Protein AF-E4UB81-F1 (afdb_monomer)

Secondary structure (DSSP, 8-state):
-GGGT--SS-TTTT-PPPP------PPPPHHHHHHHHHHS-TT-HHHHHHHHHHHH---HHHHTT--GGGEETTEE--------------

Organism: Liberibacter solanacearum (strain CLso-ZC1) (NCBI:txid658172)

InterPro domains:
  IPR011010 DNA breaking-rejoining enzyme, catalytic core [SSF56349] (3-75)

Mean predicted aligned error: 12.9 Å

Sequence (90 aa):
MLERNIVKADSTVGVKSPKLKIKEFVTWMIENIEQYRRFHPIGTKARLAMEMMLFLGLRRSDVMRVGKQHIKDGFFRSKLKRKEHMLLYQ

Structure (mmCIF, N/CA/C/O backbone):
data_AF-E4UB81-F1
#
_entry.id   AF-E4UB81-F1
#
loop_
_atom_site.group_PDB
_atom_site.id
_atom_site.type_symbol
_atom_site.label_atom_id
_atom_site.label_alt_id
_atom_site.label_comp_id
_atom_site.label_asym_id
_atom_site.label_entity_id
_atom_site.label_seq_id
_atom_site.pdbx_PDB_ins_code
_atom_site.Cartn_x
_atom_site.Cartn_y
_atom_site.Cartn_z
_atom_site.occupancy
_atom_site.B_iso_or_equiv
_atom_site.auth_seq_id
_atom_site.auth_comp_id
_atom_site.auth_asym_id
_atom_site.auth_atom_id
_atom_site.pdbx_PDB_model_num
ATOM 1 N N . MET A 1 1 ? -1.875 2.515 -35.983 1.00 40.34 1 MET A N 1
ATOM 2 C CA . MET A 1 1 ? -1.110 3.346 -36.946 1.00 40.34 1 MET A CA 1
ATOM 3 C C . MET A 1 1 ? -1.246 2.829 -38.381 1.00 40.34 1 MET A C 1
ATOM 5 O O . MET A 1 1 ? -1.257 3.653 -39.281 1.00 40.34 1 MET A O 1
ATOM 9 N N . LEU A 1 2 ? -1.452 1.519 -38.587 1.00 44.47 2 LEU A N 1
ATOM 10 C CA . LEU A 1 2 ? -1.800 0.921 -39.889 1.00 44.47 2 LEU A CA 1
ATOM 11 C C . LEU A 1 2 ? -3.168 1.367 -40.442 1.00 44.47 2 LEU A C 1
ATOM 13 O O . LEU A 1 2 ? -3.297 1.579 -41.639 1.00 44.47 2 LEU A O 1
ATOM 17 N N . GLU A 1 3 ? -4.155 1.626 -39.580 1.00 52.38 3 GLU A N 1
ATOM 18 C CA . GLU A 1 3 ? -5.505 2.035 -40.019 1.00 52.38 3 GLU A CA 1
ATOM 19 C C . GLU A 1 3 ? -5.583 3.416 -40.686 1.00 52.38 3 GLU A C 1
ATOM 21 O O . GLU A 1 3 ? -6.575 3.738 -41.327 1.00 52.38 3 GLU A O 1
ATOM 26 N N . ARG A 1 4 ? -4.549 4.256 -40.553 1.00 53.31 4 ARG A N 1
ATOM 27 C CA . ARG A 1 4 ? -4.561 5.622 -41.107 1.00 53.31 4 ARG A CA 1
ATOM 28 C C . ARG A 1 4 ? -3.995 5.722 -42.525 1.00 53.31 4 ARG A C 1
ATOM 30 O O . ARG A 1 4 ? -3.892 6.828 -43.037 1.00 53.31 4 ARG A O 1
ATOM 37 N N . ASN A 1 5 ? -3.627 4.598 -43.151 1.00 55.75 5 ASN A N 1
ATOM 38 C CA . ASN A 1 5 ? -3.111 4.537 -44.527 1.00 55.75 5 ASN A CA 1
ATOM 39 C C . ASN A 1 5 ? -1.909 5.478 -44.787 1.00 55.75 5 ASN A C 1
ATOM 41 O O . ASN A 1 5 ? -1.711 5.988 -45.884 1.00 55.75 5 ASN A O 1
ATOM 45 N N . ILE A 1 6 ? -1.111 5.734 -43.743 1.00 63.72 6 ILE A N 1
ATOM 46 C CA . ILE A 1 6 ? 0.079 6.602 -43.796 1.00 63.72 6 ILE A CA 1
ATOM 47 C C . ILE A 1 6 ? 1.306 5.804 -44.282 1.00 63.72 6 ILE A C 1
ATOM 49 O O . ILE A 1 6 ? 2.276 6.384 -44.758 1.00 63.72 6 ILE A O 1
ATOM 53 N N . VAL A 1 7 ? 1.280 4.467 -44.183 1.00 60.28 7 VAL A N 1
ATOM 54 C CA . VAL A 1 7 ? 2.414 3.590 -44.515 1.00 60.28 7 VAL A CA 1
ATOM 55 C C . VAL A 1 7 ? 1.916 2.372 -45.299 1.00 60.28 7 VAL A C 1
ATOM 57 O O . VAL A 1 7 ? 0.970 1.713 -44.878 1.00 60.28 7 VAL A O 1
ATOM 60 N N . LYS A 1 8 ? 2.552 2.086 -46.445 1.00 63.19 8 LYS A N 1
ATOM 61 C CA . LYS A 1 8 ? 2.132 1.069 -47.433 1.00 63.19 8 LYS A CA 1
ATOM 62 C C . LYS A 1 8 ? 2.478 -0.379 -47.047 1.00 63.19 8 LYS A C 1
ATOM 64 O O . LYS A 1 8 ? 1.945 -1.306 -47.643 1.00 63.19 8 LYS A O 1
ATOM 69 N N . ALA A 1 9 ? 3.381 -0.571 -46.088 1.00 65.94 9 ALA A N 1
ATOM 70 C CA . ALA A 1 9 ? 3.801 -1.874 -45.586 1.00 65.94 9 ALA A CA 1
ATOM 71 C C . ALA A 1 9 ? 4.150 -1.769 -44.096 1.00 65.94 9 ALA A C 1
ATOM 73 O O . ALA A 1 9 ? 4.661 -0.744 -43.644 1.00 65.94 9 ALA A O 1
ATOM 74 N N . ASP A 1 10 ? 3.869 -2.824 -43.335 1.00 63.69 10 ASP A N 1
ATOM 75 C CA . ASP A 1 10 ? 4.248 -2.911 -41.929 1.00 63.69 10 ASP A CA 1
ATOM 76 C C . ASP A 1 10 ? 5.761 -3.162 -41.804 1.00 63.69 10 ASP A C 1
ATOM 78 O O . ASP A 1 10 ? 6.255 -4.256 -42.073 1.00 63.69 10 ASP A O 1
ATOM 82 N N . SER A 1 11 ? 6.507 -2.138 -41.385 1.00 65.50 11 SER A N 1
ATOM 83 C CA . SER A 1 11 ? 7.962 -2.213 -41.192 1.00 65.50 11 SER A CA 1
ATOM 84 C C . SER A 1 11 ? 8.394 -3.106 -40.018 1.00 65.50 11 SER A C 1
ATOM 86 O O . SER A 1 11 ? 9.591 -3.236 -39.770 1.00 65.50 11 SER A O 1
ATOM 88 N N . THR A 1 12 ? 7.458 -3.697 -39.267 1.00 65.25 12 THR A N 1
ATOM 89 C CA . THR A 1 12 ? 7.758 -4.597 -38.139 1.00 65.25 12 THR A CA 1
ATOM 90 C C . THR A 1 12 ? 7.769 -6.081 -38.519 1.00 65.25 12 THR A C 1
ATOM 92 O O . THR A 1 12 ? 8.134 -6.926 -37.694 1.00 65.25 12 THR A O 1
ATOM 95 N N . VAL A 1 13 ? 7.453 -6.414 -39.777 1.00 67.81 13 VAL A N 1
ATOM 96 C CA . VAL A 1 13 ? 7.546 -7.782 -40.306 1.00 67.81 13 VAL A CA 1
ATOM 97 C C . VAL A 1 13 ? 8.999 -8.267 -40.219 1.00 67.81 13 VAL A C 1
ATOM 99 O O . VAL A 1 13 ? 9.895 -7.726 -40.860 1.00 67.81 13 VAL A O 1
ATOM 102 N N . GLY A 1 14 ? 9.237 -9.294 -39.398 1.00 67.88 14 GLY A N 1
ATOM 103 C CA . GLY A 1 14 ? 10.563 -9.889 -39.176 1.00 67.88 14 GLY A CA 1
ATOM 104 C C . GLY A 1 14 ? 11.264 -9.461 -37.882 1.00 67.88 14 GLY A C 1
ATOM 105 O O . GLY A 1 14 ? 12.308 -10.025 -37.539 1.00 67.88 14 GLY A O 1
ATOM 106 N N . VAL A 1 15 ? 10.691 -8.530 -37.111 1.00 73.81 15 VAL A N 1
ATOM 107 C CA . VAL A 1 15 ? 11.229 -8.161 -35.795 1.00 73.81 15 VAL A CA 1
ATOM 108 C C . VAL A 1 15 ? 10.865 -9.238 -34.775 1.00 73.81 15 VAL A C 1
ATOM 110 O O . VAL A 1 15 ? 9.704 -9.435 -34.421 1.00 73.81 15 VAL A O 1
ATOM 113 N N . LYS A 1 16 ? 11.877 -9.949 -34.272 1.00 67.56 16 LYS A N 1
ATOM 114 C CA . LYS A 1 16 ? 11.698 -10.934 -33.199 1.00 67.56 16 LYS A CA 1
ATOM 115 C C . LYS A 1 16 ? 11.287 -10.216 -31.916 1.00 67.56 16 LYS A C 1
ATOM 117 O O . LYS A 1 16 ? 11.990 -9.313 -31.461 1.00 67.56 16 LYS A O 1
ATOM 122 N N . SER A 1 17 ? 10.179 -10.642 -31.313 1.00 68.69 17 SER A N 1
ATOM 123 C CA . SER A 1 17 ? 9.742 -10.108 -30.025 1.00 68.69 17 SER A CA 1
ATOM 124 C C . SER A 1 17 ? 10.843 -10.309 -28.975 1.00 68.69 17 SER A C 1
ATOM 126 O O . SER A 1 17 ? 11.429 -11.397 -28.904 1.00 68.69 17 SER A O 1
ATOM 128 N N . PRO A 1 18 ? 11.155 -9.288 -28.160 1.00 74.19 18 PRO A N 1
ATOM 129 C CA . PRO A 1 18 ? 12.168 -9.428 -27.128 1.00 74.19 18 PRO A CA 1
ATOM 130 C C . PRO A 1 18 ? 11.752 -10.535 -26.159 1.00 74.19 18 PRO A C 1
ATOM 132 O O . PRO A 1 18 ? 10.614 -10.570 -25.688 1.00 74.19 18 PRO A O 1
ATOM 135 N N . LYS A 1 19 ? 12.681 -11.450 -25.852 1.00 71.38 19 LYS A N 1
ATOM 136 C CA . LYS A 1 19 ? 12.445 -12.475 -24.832 1.00 71.38 19 LYS A CA 1
ATOM 137 C C . LYS A 1 19 ? 12.151 -11.774 -23.508 1.00 71.38 19 LYS A C 1
ATOM 139 O O . LYS A 1 19 ? 12.967 -10.987 -23.024 1.00 71.38 19 LYS A O 1
ATOM 144 N N . LEU A 1 20 ? 10.990 -12.068 -22.931 1.00 69.38 20 LEU A N 1
ATOM 145 C CA . LEU A 1 20 ? 10.618 -11.592 -21.606 1.00 69.38 20 LEU A CA 1
ATOM 146 C C . LEU A 1 20 ? 11.638 -12.138 -20.604 1.00 69.38 20 LEU A C 1
ATOM 148 O O . LEU A 1 20 ? 11.701 -13.339 -20.357 1.00 69.38 20 LEU A O 1
ATOM 152 N N . LYS A 1 21 ? 12.461 -11.253 -20.035 1.00 66.88 21 LYS A N 1
ATOM 153 C CA . LYS A 1 21 ? 13.265 -11.581 -18.857 1.00 66.88 21 LYS A CA 1
ATOM 154 C C . LYS A 1 21 ? 12.309 -11.666 -17.677 1.00 66.88 21 LYS A C 1
ATOM 156 O O . LYS A 1 21 ? 11.994 -10.654 -17.053 1.00 66.88 21 LYS A O 1
ATOM 161 N N . ILE A 1 22 ? 11.804 -12.863 -17.416 1.00 66.94 22 ILE A N 1
ATOM 162 C CA . ILE A 1 22 ? 11.001 -13.127 -16.229 1.00 66.94 22 ILE A CA 1
ATOM 163 C C . ILE A 1 22 ? 11.982 -13.109 -15.058 1.00 66.94 22 ILE A C 1
ATOM 165 O O . ILE A 1 22 ? 12.784 -14.022 -14.891 1.00 66.94 22 ILE A O 1
ATOM 169 N N . LYS A 1 23 ? 11.992 -12.012 -14.300 1.00 69.81 23 LYS A N 1
ATOM 170 C CA . LYS A 1 23 ? 12.679 -11.973 -13.012 1.00 69.81 23 LYS A CA 1
ATOM 171 C C . LYS A 1 23 ? 11.836 -12.797 -12.047 1.00 69.81 23 LYS A C 1
ATOM 173 O O . LYS A 1 23 ? 10.633 -12.565 -11.958 1.00 69.81 23 LYS A O 1
ATOM 178 N N . GLU A 1 24 ? 12.446 -13.750 -11.356 1.00 70.75 24 GLU A N 1
ATOM 179 C CA . GLU A 1 24 ? 11.763 -14.485 -10.295 1.00 70.75 24 GLU A CA 1
ATOM 180 C C . GLU A 1 24 ? 11.325 -13.484 -9.219 1.00 70.75 24 GLU A C 1
ATOM 182 O O . GLU A 1 24 ? 12.140 -12.773 -8.622 1.00 70.75 24 GLU A O 1
ATOM 187 N N . PHE A 1 25 ? 10.012 -13.354 -9.039 1.00 74.00 25 PHE A N 1
ATOM 188 C CA . PHE A 1 25 ? 9.433 -12.518 -7.999 1.00 74.00 25 PHE A CA 1
ATOM 189 C C . PHE A 1 25 ? 9.192 -13.398 -6.777 1.00 74.00 25 PHE A C 1
ATOM 191 O O . PHE A 1 25 ? 8.366 -14.305 -6.820 1.00 74.00 25 PHE A O 1
ATOM 198 N N . VAL A 1 26 ? 9.909 -13.126 -5.687 1.00 79.38 26 VAL A N 1
ATOM 199 C CA . VAL A 1 26 ? 9.717 -13.842 -4.422 1.00 79.38 26 VAL A CA 1
ATOM 200 C C . VAL A 1 26 ? 8.382 -13.426 -3.806 1.00 79.38 26 VAL A C 1
ATOM 202 O O . VAL A 1 26 ? 8.115 -12.237 -3.605 1.00 79.38 26 VAL A O 1
ATOM 205 N N . THR A 1 27 ? 7.541 -14.411 -3.503 1.00 84.31 27 THR A N 1
ATOM 206 C CA . THR A 1 27 ? 6.281 -14.212 -2.787 1.00 84.31 27 THR A CA 1
ATOM 207 C C . THR A 1 27 ? 6.542 -13.912 -1.317 1.00 84.31 27 THR A C 1
ATOM 209 O O . THR A 1 27 ? 7.448 -14.470 -0.700 1.00 84.31 27 THR A O 1
ATOM 212 N N . TRP A 1 28 ? 5.744 -13.020 -0.734 1.00 85.56 28 TRP A N 1
ATOM 213 C CA . TRP A 1 28 ? 5.874 -12.695 0.682 1.00 85.56 28 TRP A CA 1
ATOM 214 C C . TRP A 1 28 ? 5.291 -13.820 1.529 1.00 85.56 28 TRP A C 1
ATOM 216 O O . TRP A 1 28 ? 4.093 -14.086 1.463 1.00 85.56 28 TRP A O 1
ATOM 226 N N . MET A 1 29 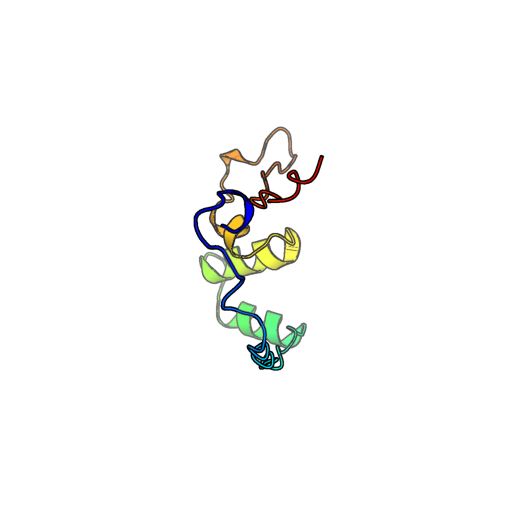? 6.149 -14.448 2.327 1.00 90.25 29 MET A N 1
ATOM 227 C CA . MET A 1 29 ? 5.741 -15.391 3.362 1.00 90.25 29 MET A CA 1
ATOM 228 C C . MET A 1 29 ? 5.353 -14.637 4.639 1.00 90.25 29 MET A C 1
ATOM 230 O O . MET A 1 29 ? 5.634 -13.441 4.787 1.00 90.25 29 MET A O 1
ATOM 234 N N . ILE A 1 30 ? 4.710 -15.335 5.571 1.00 90.19 30 ILE A N 1
ATOM 235 C CA . ILE A 1 30 ? 4.236 -14.748 6.831 1.00 90.19 30 ILE A CA 1
ATOM 236 C C . ILE A 1 30 ? 5.415 -14.209 7.654 1.00 90.19 30 ILE A C 1
ATOM 238 O O . ILE A 1 30 ? 5.317 -13.125 8.225 1.00 90.19 30 ILE A O 1
ATOM 242 N N . GLU A 1 31 ? 6.566 -14.878 7.622 1.00 92.62 31 GLU A N 1
ATOM 243 C CA . GLU A 1 31 ? 7.779 -14.460 8.329 1.00 92.62 31 GLU A CA 1
ATOM 244 C C . GLU A 1 31 ? 8.289 -13.107 7.819 1.00 92.62 31 GLU A C 1
ATOM 246 O O . GLU A 1 31 ? 8.671 -12.241 8.607 1.00 92.62 31 GLU A O 1
ATOM 251 N N . ASN A 1 32 ? 8.227 -12.875 6.503 1.00 90.62 32 ASN A N 1
ATOM 252 C CA . ASN A 1 32 ? 8.616 -11.596 5.901 1.00 90.62 32 ASN A CA 1
ATOM 253 C C . ASN A 1 32 ? 7.674 -10.474 6.352 1.00 90.62 32 ASN A C 1
ATOM 255 O O . ASN A 1 32 ? 8.105 -9.342 6.590 1.00 90.62 32 ASN A O 1
ATOM 259 N N . ILE A 1 33 ? 6.384 -10.794 6.499 1.00 90.31 33 ILE A N 1
ATOM 260 C CA . ILE A 1 33 ? 5.394 -9.854 7.019 1.00 90.31 33 ILE A CA 1
ATOM 261 C C . ILE A 1 33 ? 5.724 -9.505 8.465 1.00 90.31 33 ILE A C 1
ATOM 263 O O . ILE A 1 33 ? 5.771 -8.328 8.812 1.00 90.31 33 ILE A O 1
ATOM 267 N N . GLU A 1 34 ? 6.015 -10.490 9.307 1.00 92.75 34 GLU A N 1
ATOM 268 C CA . GLU A 1 34 ? 6.393 -10.244 10.696 1.00 92.75 34 GLU A CA 1
ATOM 269 C C . GLU A 1 34 ? 7.678 -9.428 10.834 1.00 92.75 34 GLU A C 1
ATOM 271 O O . GLU A 1 34 ? 7.718 -8.492 11.634 1.00 92.75 34 GLU A O 1
ATOM 276 N N . GLN A 1 35 ? 8.704 -9.717 10.033 1.00 93.81 35 GLN A N 1
ATOM 277 C CA . GLN A 1 35 ? 9.940 -8.931 10.010 1.00 93.81 35 GLN A CA 1
ATOM 278 C C . GLN A 1 35 ? 9.662 -7.467 9.653 1.00 93.81 35 GLN A C 1
ATOM 280 O O . GLN A 1 35 ? 10.109 -6.559 10.358 1.00 93.81 35 GLN A O 1
ATOM 285 N N . TYR A 1 36 ? 8.850 -7.225 8.621 1.00 92.56 36 TYR A N 1
ATOM 286 C CA . TYR A 1 36 ? 8.443 -5.873 8.240 1.00 92.56 36 TYR A CA 1
ATOM 287 C C . TYR A 1 36 ? 7.642 -5.183 9.349 1.00 92.56 36 TYR A C 1
ATOM 289 O O . TYR A 1 36 ? 7.855 -4.008 9.645 1.00 92.56 36 TYR A O 1
ATOM 297 N N . ARG A 1 37 ? 6.741 -5.920 10.006 1.00 93.75 37 ARG A N 1
ATOM 298 C CA . ARG A 1 37 ? 5.923 -5.438 11.124 1.00 93.75 37 ARG A CA 1
ATOM 299 C C . ARG A 1 37 ? 6.755 -5.078 12.360 1.00 93.75 37 ARG A C 1
ATOM 301 O O . ARG A 1 37 ? 6.372 -4.155 13.074 1.00 93.75 37 ARG A O 1
ATOM 308 N N . ARG A 1 38 ? 7.859 -5.786 12.615 1.00 93.44 38 ARG A N 1
ATOM 309 C CA . ARG A 1 38 ? 8.810 -5.477 13.698 1.00 93.44 38 ARG A CA 1
ATOM 310 C C . ARG A 1 38 ? 9.663 -4.256 13.366 1.00 93.44 38 ARG A C 1
ATOM 312 O O . ARG A 1 38 ? 9.883 -3.420 14.233 1.00 93.44 38 ARG A O 1
ATOM 319 N N . PHE A 1 39 ? 10.102 -4.135 12.115 1.00 94.62 39 PHE A N 1
ATOM 320 C CA . PHE A 1 39 ? 10.900 -2.996 11.662 1.00 94.62 39 PHE A CA 1
ATOM 321 C C . PHE A 1 39 ? 10.076 -1.698 11.568 1.00 94.62 39 PHE A C 1
ATOM 323 O O . PHE A 1 39 ? 10.571 -0.617 11.879 1.00 94.62 39 PHE A O 1
ATOM 330 N N . HIS A 1 40 ? 8.801 -1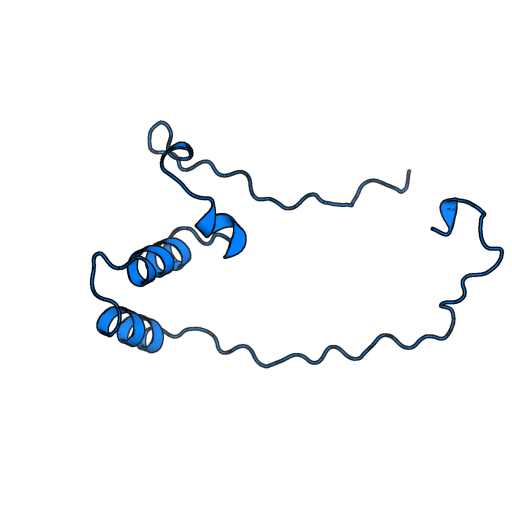.796 11.180 1.00 94.00 40 HIS A N 1
ATOM 331 C CA . HIS A 1 40 ? 7.882 -0.665 11.070 1.00 94.00 40 HIS A CA 1
ATOM 332 C C . H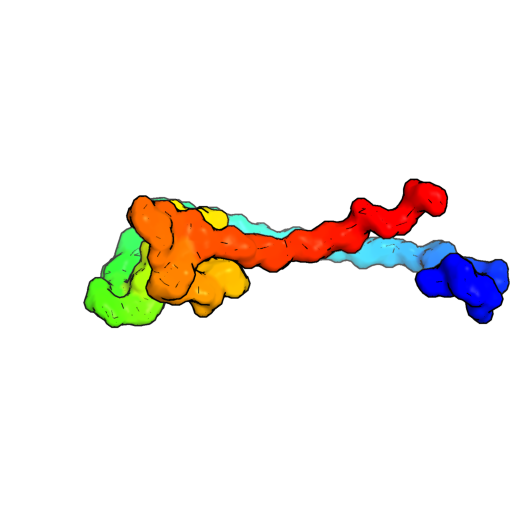IS A 1 40 ? 6.797 -0.702 12.160 1.00 94.00 40 HIS A C 1
ATOM 334 O O . HIS A 1 40 ? 5.770 -1.379 11.989 1.00 94.00 40 HIS A O 1
ATOM 340 N N . PRO A 1 41 ? 6.972 0.057 13.260 1.00 91.88 41 PRO A N 1
ATOM 341 C CA . PRO A 1 41 ? 5.985 0.113 14.329 1.00 91.88 41 PRO A CA 1
ATOM 342 C C . PRO A 1 41 ? 4.664 0.746 13.870 1.00 91.88 41 PRO A C 1
ATOM 344 O O . PRO A 1 41 ? 4.565 1.413 12.829 1.00 91.88 41 PRO A O 1
ATOM 347 N N . ILE A 1 42 ? 3.626 0.519 14.677 1.00 91.69 42 ILE A N 1
ATOM 348 C CA . ILE A 1 42 ? 2.289 1.090 14.489 1.00 91.69 42 ILE A CA 1
ATOM 349 C C . ILE A 1 42 ? 2.385 2.623 14.477 1.00 91.69 42 ILE A C 1
ATOM 351 O O . ILE A 1 42 ? 3.130 3.216 15.249 1.00 91.69 42 ILE A O 1
ATOM 355 N N . GLY A 1 43 ? 1.649 3.261 13.564 1.00 89.56 43 GLY A N 1
ATOM 356 C CA . GLY A 1 43 ? 1.688 4.712 13.343 1.00 89.56 43 GLY A CA 1
ATOM 357 C C . GLY A 1 43 ? 2.630 5.153 12.218 1.00 89.56 43 GLY A C 1
ATOM 358 O O . GLY A 1 43 ? 2.508 6.270 11.718 1.00 89.56 43 GLY A O 1
ATOM 359 N N . THR A 1 44 ? 3.519 4.278 11.736 1.00 93.12 44 THR A N 1
ATOM 360 C CA . THR A 1 44 ? 4.318 4.580 10.540 1.00 93.12 44 THR A CA 1
ATOM 361 C C . THR A 1 44 ? 3.481 4.466 9.263 1.00 93.12 44 THR A C 1
ATOM 363 O O . THR 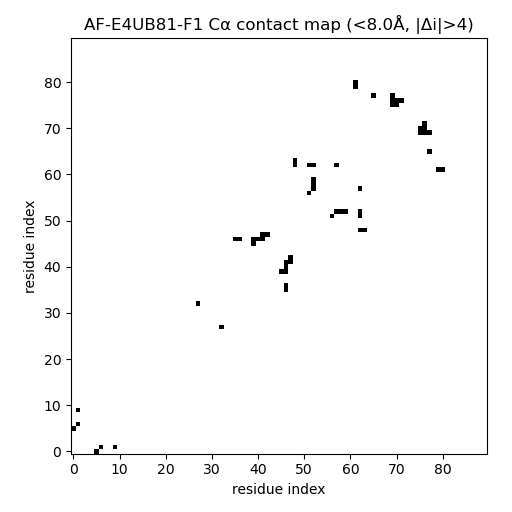A 1 44 ? 2.633 3.582 9.116 1.00 93.12 44 THR A O 1
ATOM 366 N N . LYS A 1 45 ? 3.762 5.335 8.280 1.00 89.44 45 LYS A N 1
ATOM 367 C CA . LYS A 1 45 ? 3.128 5.265 6.949 1.00 89.44 45 LYS A CA 1
ATOM 368 C C . LYS A 1 45 ? 3.400 3.925 6.258 1.00 89.44 45 LYS A C 1
ATOM 370 O O . LYS A 1 45 ? 2.523 3.400 5.584 1.00 89.44 45 LYS A O 1
ATOM 375 N N . ALA A 1 46 ? 4.598 3.378 6.459 1.00 90.38 46 ALA A N 1
ATOM 376 C CA . ALA A 1 46 ? 5.017 2.075 5.956 1.00 90.38 46 ALA A CA 1
ATOM 377 C C . ALA A 1 46 ? 4.122 0.947 6.492 1.00 90.38 46 ALA A C 1
ATOM 379 O O . ALA A 1 46 ? 3.570 0.171 5.711 1.00 90.38 46 ALA A O 1
ATOM 380 N N . ARG A 1 47 ? 3.888 0.918 7.813 1.00 91.75 47 ARG A N 1
ATOM 381 C CA . ARG A 1 47 ? 3.001 -0.069 8.433 1.00 91.75 47 ARG A CA 1
ATOM 382 C C . ARG A 1 47 ? 1.570 0.050 7.919 1.00 91.75 47 ARG A C 1
ATOM 384 O O . ARG A 1 47 ? 0.986 -0.955 7.532 1.00 91.75 47 ARG A O 1
ATOM 391 N N . LEU A 1 48 ? 1.035 1.268 7.850 1.00 90.12 48 LEU A N 1
ATOM 392 C CA . LEU A 1 48 ? -0.308 1.506 7.319 1.00 90.12 48 LEU A CA 1
ATOM 393 C C . LEU A 1 48 ? -0.438 1.024 5.867 1.00 90.12 48 LEU A C 1
ATOM 395 O O . LEU A 1 48 ? -1.384 0.312 5.540 1.00 90.12 48 LEU A O 1
ATOM 399 N N . ALA A 1 49 ? 0.520 1.374 5.006 1.00 88.88 49 ALA A N 1
ATOM 400 C CA . ALA A 1 49 ? 0.505 0.979 3.602 1.00 88.88 49 ALA A CA 1
ATOM 401 C C . ALA A 1 49 ? 0.540 -0.545 3.433 1.00 88.88 49 ALA A C 1
ATOM 403 O O . ALA A 1 49 ? -0.178 -1.077 2.587 1.00 88.88 49 ALA A O 1
ATOM 404 N N . MET A 1 50 ? 1.334 -1.245 4.249 1.00 90.12 50 MET A N 1
ATOM 405 C CA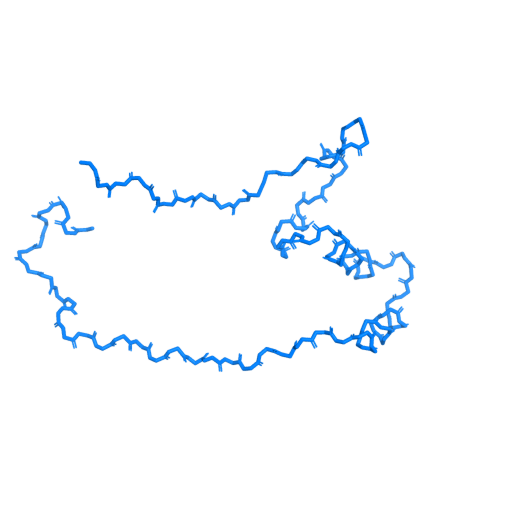 . MET A 1 50 ? 1.397 -2.701 4.212 1.00 90.12 50 MET A CA 1
ATOM 406 C C . MET A 1 50 ? 0.065 -3.345 4.598 1.00 90.12 50 MET A C 1
ATOM 408 O O . MET A 1 50 ? -0.431 -4.187 3.854 1.00 90.12 50 MET A O 1
ATOM 412 N N . GLU A 1 51 ? -0.534 -2.943 5.723 1.00 90.62 51 GLU A N 1
ATOM 413 C CA . GLU A 1 51 ? -1.823 -3.501 6.153 1.00 90.62 51 GLU A CA 1
ATOM 414 C C . GLU A 1 51 ? -2.917 -3.191 5.114 1.00 90.62 51 GLU A C 1
ATOM 416 O O . GLU A 1 51 ? -3.698 -4.065 4.751 1.00 90.62 51 GLU A O 1
ATOM 421 N N . MET A 1 52 ? -2.923 -1.984 4.534 1.00 88.38 52 MET A N 1
ATOM 422 C CA . MET A 1 52 ? -3.841 -1.644 3.440 1.00 88.38 52 MET A CA 1
ATOM 423 C C . MET A 1 52 ? -3.658 -2.551 2.216 1.00 88.38 52 MET A C 1
ATOM 425 O O . MET A 1 52 ? -4.649 -2.966 1.622 1.00 88.38 52 MET A O 1
ATOM 429 N N . MET A 1 53 ? -2.420 -2.874 1.828 1.00 87.00 53 MET A N 1
ATOM 430 C CA . MET A 1 53 ? -2.155 -3.792 0.713 1.00 87.00 53 MET A CA 1
ATOM 431 C C . MET A 1 53 ? -2.597 -5.225 1.029 1.00 87.00 53 MET A C 1
ATOM 433 O O . MET A 1 53 ? -3.152 -5.882 0.151 1.00 87.00 53 MET A O 1
ATOM 437 N N . LEU A 1 54 ? -2.393 -5.684 2.269 1.00 88.69 54 LEU A N 1
ATOM 438 C CA . LEU A 1 54 ? -2.752 -7.035 2.701 1.00 88.69 54 LEU A CA 1
ATOM 439 C C . LEU A 1 54 ? -4.273 -7.239 2.769 1.00 88.69 54 LEU A C 1
ATOM 441 O O . LEU A 1 54 ? -4.771 -8.265 2.320 1.00 88.69 54 LEU A O 1
ATOM 445 N N . PHE A 1 55 ? -5.006 -6.257 3.305 1.00 86.88 55 PHE A N 1
ATOM 446 C CA . PHE A 1 55 ? -6.449 -6.379 3.537 1.00 86.88 55 PHE A CA 1
ATOM 447 C C . PHE A 1 55 ? -7.310 -5.933 2.353 1.00 86.88 55 PHE A C 1
ATOM 449 O O . PHE A 1 55 ? -8.364 -6.517 2.121 1.00 86.88 55 PHE A O 1
ATOM 456 N N . LEU A 1 56 ? -6.902 -4.906 1.598 1.00 84.19 56 LEU A N 1
ATOM 457 C CA . LEU A 1 56 ? -7.728 -4.380 0.502 1.00 84.19 56 LEU A CA 1
ATOM 458 C C . LEU A 1 56 ? -7.481 -5.096 -0.831 1.00 84.19 56 LEU A C 1
ATOM 460 O O . LEU A 1 56 ? -8.288 -4.949 -1.747 1.00 84.19 56 LEU A O 1
ATOM 464 N N . GLY A 1 57 ? -6.354 -5.803 -0.988 1.00 82.56 57 GLY A N 1
ATOM 465 C CA . GLY A 1 57 ? -6.000 -6.501 -2.234 1.00 82.56 57 GLY A CA 1
ATOM 466 C C . GLY A 1 57 ? -5.883 -5.585 -3.463 1.00 82.56 57 GLY A C 1
ATOM 467 O O . GLY A 1 57 ? -5.932 -6.038 -4.607 1.00 82.56 57 GLY A O 1
ATOM 468 N N . LEU A 1 58 ? -5.765 -4.273 -3.253 1.00 82.31 58 LEU A N 1
ATOM 469 C CA . LEU A 1 58 ? -5.679 -3.288 -4.325 1.00 82.31 58 LEU A CA 1
ATOM 470 C C . LEU A 1 58 ? -4.276 -3.267 -4.937 1.00 82.31 58 LEU A C 1
ATOM 472 O O . LEU A 1 58 ? -3.269 -3.530 -4.277 1.00 82.31 58 LEU A O 1
ATOM 476 N N . ARG A 1 59 ? -4.186 -2.849 -6.205 1.00 82.81 59 ARG A N 1
ATOM 477 C CA . ARG A 1 59 ? -2.885 -2.605 -6.84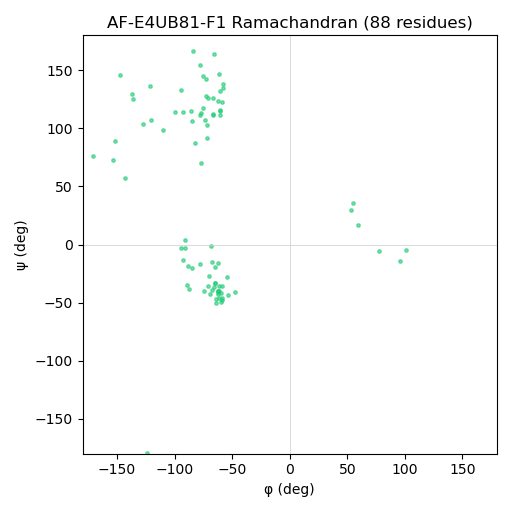2 1.00 82.81 59 ARG A CA 1
ATOM 478 C C . ARG A 1 59 ? -2.141 -1.506 -6.091 1.00 82.81 59 ARG A C 1
ATOM 480 O O . ARG A 1 59 ? -2.744 -0.525 -5.657 1.00 82.81 59 ARG A O 1
ATOM 487 N N . ARG A 1 60 ? -0.808 -1.599 -6.049 1.00 82.69 60 ARG A N 1
ATOM 488 C CA . ARG A 1 60 ? 0.071 -0.605 -5.405 1.00 82.69 60 ARG A CA 1
ATOM 489 C C . ARG A 1 60 ? -0.258 0.843 -5.799 1.00 82.69 60 ARG A C 1
ATOM 491 O O . ARG A 1 60 ? -0.241 1.726 -4.950 1.00 82.69 60 ARG A O 1
ATOM 498 N N . SER A 1 61 ? -0.570 1.090 -7.075 1.00 81.50 61 SER A N 1
ATOM 499 C CA . SER A 1 61 ? -0.932 2.421 -7.587 1.00 81.50 61 SER A CA 1
ATOM 500 C C . SER A 1 61 ? -2.296 2.924 -7.112 1.00 81.50 61 SER A C 1
ATOM 502 O O . SER A 1 61 ? -2.513 4.134 -7.057 1.00 81.50 61 SER A O 1
ATOM 504 N N . ASP A 1 62 ? -3.214 2.011 -6.802 1.00 81.81 62 ASP A N 1
ATOM 505 C CA . ASP A 1 62 ? -4.571 2.331 -6.371 1.00 81.81 62 ASP A CA 1
ATOM 506 C C . ASP A 1 62 ? -4.621 2.540 -4.853 1.00 81.81 62 ASP A C 1
ATOM 508 O O . ASP A 1 62 ? -5.255 3.495 -4.411 1.00 81.81 62 ASP A O 1
ATOM 512 N N . VAL A 1 63 ? -3.875 1.748 -4.066 1.00 83.88 63 VAL A N 1
ATOM 513 C CA . VAL A 1 63 ? -3.756 1.905 -2.598 1.00 83.88 63 VAL A CA 1
ATOM 514 C C . VAL A 1 63 ? -3.334 3.321 -2.215 1.00 83.88 63 VAL A C 1
ATOM 516 O O . VAL A 1 63 ? -3.935 3.921 -1.332 1.00 83.88 63 VAL A O 1
ATOM 519 N N . MET A 1 64 ? -2.362 3.901 -2.924 1.00 79.12 64 MET A N 1
ATOM 520 C CA . MET A 1 64 ? -1.871 5.257 -2.637 1.00 79.12 64 MET A CA 1
ATOM 521 C C . MET A 1 64 ? -2.916 6.355 -2.867 1.00 79.12 64 MET A C 1
ATOM 523 O O . MET A 1 64 ? -2.765 7.467 -2.370 1.00 79.12 64 MET A O 1
ATOM 527 N N . ARG A 1 65 ? -3.964 6.073 -3.647 1.00 79.69 65 ARG A N 1
ATOM 528 C CA . ARG A 1 65 ? -5.053 7.021 -3.911 1.00 79.69 65 ARG A CA 1
ATOM 529 C C . ARG A 1 65 ? -6.204 6.859 -2.935 1.00 79.69 65 ARG A C 1
ATOM 531 O O . ARG A 1 65 ? -7.070 7.728 -2.886 1.00 79.69 65 ARG A O 1
ATOM 538 N N . VAL A 1 66 ? -6.232 5.767 -2.176 1.00 79.81 66 VAL A N 1
ATOM 539 C CA . VAL A 1 66 ? -7.273 5.519 -1.189 1.00 79.81 66 VAL A CA 1
ATOM 540 C C . VAL A 1 66 ? -7.165 6.537 -0.059 1.00 79.81 66 VAL A C 1
ATOM 542 O O . VAL A 1 66 ? -6.221 6.520 0.720 1.00 79.81 66 VAL A O 1
ATOM 545 N N . GLY A 1 67 ? -8.161 7.415 0.041 1.00 81.06 67 GLY A N 1
ATOM 546 C CA . GLY A 1 67 ? -8.389 8.259 1.208 1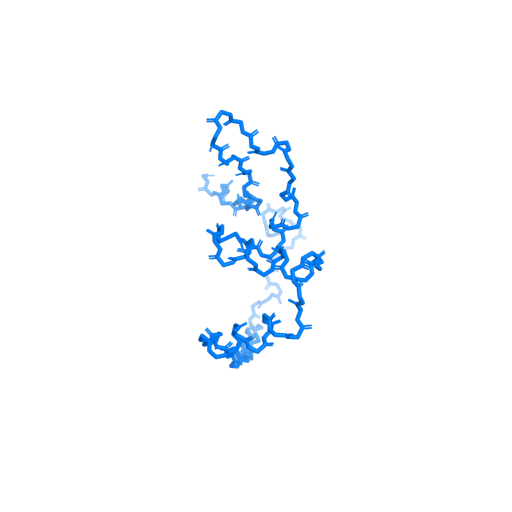.00 81.06 67 GLY A CA 1
ATOM 547 C C . GLY A 1 67 ? -9.793 8.084 1.784 1.00 81.06 67 GLY A C 1
ATOM 548 O O . GLY A 1 67 ? -10.606 7.312 1.269 1.00 81.06 67 GLY A O 1
ATOM 549 N N . LYS A 1 68 ? -10.076 8.846 2.845 1.00 78.00 68 LYS A N 1
ATOM 550 C CA . LYS A 1 68 ? -11.350 8.830 3.586 1.00 78.00 68 LYS A CA 1
ATOM 551 C C . LYS A 1 68 ? -12.573 9.058 2.688 1.00 78.00 68 LYS A C 1
ATOM 553 O O . LYS A 1 68 ? -13.629 8.511 2.967 1.00 78.00 68 LYS A O 1
ATOM 558 N N . GLN A 1 69 ? -12.417 9.779 1.576 1.00 82.12 69 GLN A N 1
ATOM 559 C CA . GLN A 1 69 ? -13.485 10.037 0.605 1.00 82.12 69 GLN A CA 1
ATOM 560 C C . GLN A 1 69 ? -14.054 8.778 -0.076 1.00 82.12 69 GLN A C 1
ATOM 562 O O . GLN A 1 69 ? -15.112 8.844 -0.694 1.00 82.12 69 GLN A O 1
ATOM 567 N N . HIS A 1 70 ? -13.355 7.642 -0.004 1.00 81.75 70 HIS A N 1
ATOM 568 C CA . HIS A 1 70 ? -13.804 6.377 -0.595 1.00 81.75 70 HIS A CA 1
ATOM 569 C C . HIS A 1 70 ? -14.624 5.510 0.364 1.00 81.75 70 HIS A C 1
ATOM 571 O O . HIS A 1 70 ? -15.081 4.440 -0.032 1.00 81.75 70 HIS A O 1
ATOM 577 N N . ILE A 1 71 ? -14.792 5.945 1.612 1.00 81.06 71 ILE A N 1
ATOM 578 C CA . ILE A 1 71 ? -15.582 5.245 2.621 1.00 81.06 71 ILE A CA 1
ATOM 579 C C . ILE A 1 71 ? -16.946 5.930 2.673 1.00 81.06 71 ILE A C 1
ATOM 581 O O . ILE A 1 71 ? -17.036 7.101 3.039 1.00 81.06 71 ILE A O 1
ATOM 585 N N . LYS A 1 72 ? -18.003 5.214 2.286 1.00 78.88 72 LYS A N 1
ATOM 586 C CA . LYS A 1 72 ? -19.381 5.706 2.369 1.00 78.88 72 LYS A CA 1
ATOM 587 C C . LYS A 1 72 ? -20.279 4.607 2.924 1.00 78.88 72 LYS A C 1
ATOM 589 O O . LYS A 1 72 ? -20.277 3.501 2.395 1.00 78.88 72 LYS A O 1
ATOM 594 N N . ASP A 1 73 ? -21.010 4.915 3.992 1.00 75.31 73 ASP A N 1
ATOM 595 C CA . ASP A 1 73 ? -21.965 4.004 4.642 1.00 75.31 73 ASP A CA 1
ATOM 596 C C . ASP A 1 73 ? -21.342 2.654 5.057 1.00 75.31 73 ASP A C 1
ATOM 598 O O . ASP A 1 73 ? -21.957 1.602 4.939 1.00 75.31 73 ASP A O 1
ATOM 602 N N . GLY A 1 74 ? -20.071 2.669 5.485 1.00 75.62 74 GLY A N 1
ATOM 603 C CA . GLY A 1 74 ? -19.313 1.457 5.833 1.00 75.62 74 GLY A CA 1
ATOM 604 C C . GLY A 1 74 ? -18.786 0.665 4.631 1.00 75.62 74 GLY A C 1
ATOM 605 O O . GLY A 1 74 ? -17.992 -0.257 4.805 1.00 75.62 74 GLY A O 1
ATOM 606 N N . PHE A 1 75 ? -19.148 1.054 3.407 1.00 69.69 75 PHE A N 1
ATOM 607 C CA . PHE A 1 75 ? -18.656 0.435 2.186 1.00 69.69 75 PHE A CA 1
ATOM 608 C C . PHE A 1 75 ? -17.455 1.189 1.625 1.00 69.69 75 PHE A C 1
ATOM 610 O O . PHE A 1 75 ? -17.451 2.413 1.462 1.00 69.69 75 PHE A O 1
ATOM 617 N N . PHE A 1 76 ? -16.428 0.422 1.274 1.00 74.19 76 PHE A N 1
ATOM 618 C CA . PHE A 1 76 ? -15.271 0.922 0.557 1.00 74.19 76 PHE A CA 1
ATOM 619 C C . PHE A 1 76 ? -15.547 0.914 -0.952 1.00 74.19 76 PHE A C 1
ATOM 621 O O . PHE A 1 76 ? -15.706 -0.144 -1.561 1.00 74.19 76 PHE A O 1
ATOM 628 N N . ARG A 1 77 ? -15.593 2.096 -1.578 1.00 72.56 77 ARG A N 1
ATOM 629 C CA . ARG A 1 77 ? -15.816 2.252 -3.020 1.00 72.56 77 ARG A CA 1
ATOM 630 C C . ARG A 1 77 ? -14.640 2.977 -3.664 1.00 72.56 77 ARG A C 1
ATOM 632 O O . ARG A 1 77 ? -14.499 4.190 -3.543 1.00 72.56 77 ARG A O 1
ATOM 639 N N . SER A 1 78 ? -13.830 2.239 -4.419 1.00 69.12 78 SER A N 1
ATOM 640 C CA . SER A 1 78 ? -12.733 2.792 -5.218 1.00 69.12 78 SER A CA 1
ATOM 641 C C . SER A 1 78 ? -12.907 2.442 -6.694 1.00 69.12 78 SER A C 1
ATOM 643 O O . SER A 1 78 ? -13.250 1.313 -7.042 1.00 69.12 78 SER A O 1
ATOM 645 N N . LYS A 1 79 ? -12.671 3.415 -7.580 1.00 68.75 79 LYS A N 1
ATOM 646 C CA . LYS A 1 79 ? -12.635 3.177 -9.028 1.00 68.75 79 LYS A CA 1
ATOM 647 C C . LYS A 1 79 ? -11.235 2.694 -9.401 1.00 68.75 79 LYS A C 1
ATOM 649 O O . LYS A 1 79 ? -10.297 3.489 -9.435 1.00 68.75 79 LYS A O 1
ATOM 654 N N . LEU A 1 80 ? -11.099 1.405 -9.705 1.00 65.00 80 LEU A N 1
ATOM 655 C CA . LEU A 1 80 ? -9.861 0.832 -10.234 1.00 65.00 80 LEU A CA 1
ATOM 656 C C . LEU A 1 80 ? -9.543 1.479 -11.587 1.00 65.00 80 LEU A C 1
ATOM 658 O O . LEU A 1 80 ? -10.360 1.438 -12.509 1.00 65.00 80 LEU A O 1
ATOM 662 N N . LYS A 1 81 ? -8.354 2.072 -11.740 1.00 59.75 81 LYS A N 1
ATOM 663 C CA . LYS A 1 81 ? -7.930 2.573 -13.052 1.00 59.75 81 LYS A CA 1
ATOM 664 C C . LYS A 1 81 ? -7.345 1.426 -13.875 1.00 59.75 81 LYS A C 1
ATOM 666 O O . LYS A 1 81 ? -6.136 1.237 -13.923 1.00 59.75 81 LYS A O 1
ATOM 671 N N . ARG A 1 82 ? -8.213 0.718 -14.595 1.00 47.69 82 ARG A N 1
ATOM 672 C CA . ARG A 1 82 ? -7.859 0.059 -15.857 1.00 47.69 82 ARG A CA 1
ATOM 673 C C . ARG A 1 82 ? -8.869 0.515 -16.903 1.00 47.69 82 ARG A C 1
ATOM 675 O O . ARG A 1 82 ? -10.013 0.084 -16.875 1.00 47.69 82 ARG A O 1
ATOM 682 N N . LYS A 1 83 ? -8.463 1.428 -17.790 1.00 42.81 83 LYS A N 1
ATOM 683 C CA . LYS A 1 83 ? -9.195 1.654 -19.041 1.00 42.81 83 LYS A CA 1
ATOM 684 C C . LYS A 1 83 ? -8.797 0.517 -19.968 1.00 42.81 83 LYS A C 1
ATOM 686 O O . LYS A 1 83 ? -7.635 0.429 -20.355 1.00 42.81 83 LYS A O 1
ATOM 691 N N . GLU A 1 84 ? -9.734 -0.374 -20.252 1.00 45.47 84 GLU A N 1
ATOM 692 C CA . GLU A 1 84 ? 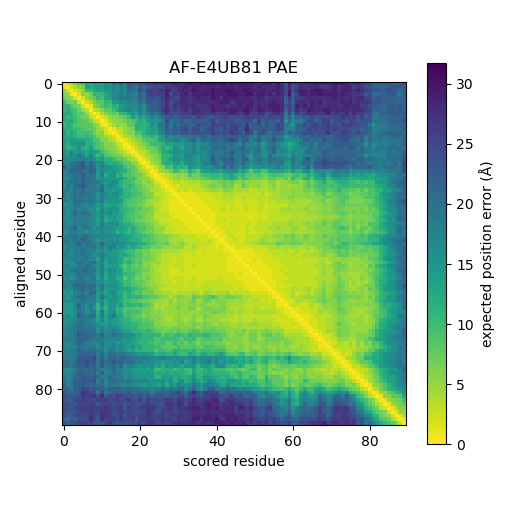-9.571 -1.344 -21.324 1.00 45.47 84 GLU A CA 1
ATOM 693 C C . GLU A 1 84 ? -9.554 -0.577 -22.641 1.00 45.47 84 GLU A C 1
ATOM 695 O O . GLU A 1 84 ? -10.543 0.024 -23.050 1.00 45.47 84 GLU A O 1
ATOM 700 N N . HIS A 1 85 ? -8.396 -0.557 -23.290 1.00 44.56 85 HIS A N 1
ATOM 701 C CA . HIS A 1 85 ? -8.310 -0.242 -24.704 1.00 44.56 85 HIS A CA 1
ATOM 702 C C . HIS A 1 85 ? -8.756 -1.503 -25.460 1.00 44.56 85 HIS A C 1
ATOM 704 O O . HIS A 1 85 ? -7.932 -2.241 -25.987 1.00 44.56 85 HIS A O 1
ATOM 710 N N . MET A 1 86 ? -10.051 -1.821 -25.387 1.00 44.47 86 MET A N 1
ATOM 711 C CA . M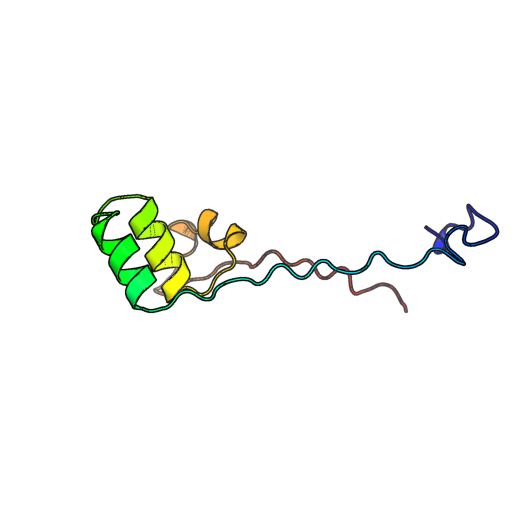ET A 1 86 ? -10.642 -3.011 -26.005 1.00 44.47 86 MET A CA 1
ATOM 712 C C . MET A 1 86 ? -12.038 -2.696 -26.545 1.00 44.47 86 MET A C 1
ATOM 714 O O . MET A 1 86 ? -13.011 -3.307 -26.137 1.00 44.47 86 MET A O 1
ATOM 718 N N . LEU A 1 87 ? -12.138 -1.711 -27.437 1.00 48.34 87 LEU A N 1
ATOM 719 C CA . LEU A 1 87 ? -13.280 -1.540 -28.342 1.00 48.34 87 LEU A CA 1
ATOM 720 C C . LEU A 1 87 ? -12.804 -0.797 -29.593 1.00 48.34 87 LEU A C 1
ATOM 722 O O . LEU A 1 87 ? -13.080 0.384 -29.737 1.00 48.34 87 LEU A O 1
ATOM 726 N N . LEU A 1 88 ? -12.051 -1.467 -30.463 1.00 43.47 88 LEU A N 1
ATOM 727 C CA . LEU A 1 88 ? -11.948 -1.108 -31.880 1.00 43.47 88 LEU A CA 1
ATOM 728 C C . LEU A 1 88 ? -11.649 -2.396 -32.649 1.00 43.47 88 LEU A C 1
ATOM 730 O O . LEU A 1 88 ? -10.495 -2.786 -32.734 1.00 43.47 88 LEU A O 1
ATOM 734 N N . TYR A 1 89 ? -12.716 -3.087 -33.048 1.00 34.44 89 TYR A N 1
ATOM 735 C CA . TYR A 1 89 ? -12.873 -3.901 -34.262 1.00 34.44 89 TYR A CA 1
ATOM 736 C C . TYR A 1 89 ? -14.366 -4.276 -34.323 1.00 34.44 89 TYR A C 1
ATOM 738 O O . TYR A 1 89 ? -14.778 -5.359 -33.910 1.00 34.44 89 TYR A O 1
ATOM 746 N N . GLN A 1 90 ? -15.179 -3.299 -34.728 1.00 35.28 90 GLN A N 1
ATOM 747 C CA . GLN A 1 90 ? -16.421 -3.518 -35.469 1.00 35.28 90 GLN A CA 1
ATOM 748 C C . GLN A 1 90 ? -16.199 -2.926 -36.854 1.00 35.28 90 GLN A C 1
ATOM 750 O O . GLN A 1 90 ? -15.538 -1.862 -36.905 1.00 35.28 90 GLN A O 1
#

Solvent-accessible surface area (backbone atoms only — not comparable to full-atom values): 6334 Å² total; per-residue (Å²): 116,72,90,70,71,81,59,97,66,76,87,62,76,86,66,76,76,79,80,80,80,79,71,88,76,83,77,86,50,73,67,57,51,50,54,50,50,68,75,33,49,90,89,38,71,67,36,54,53,51,52,48,44,72,73,67,69,48,54,77,81,52,54,76,68,66,52,76,89,32,57,53,96,91,41,80,58,78,85,78,93,70,83,79,94,76,86,86,88,128

Radius of gyration: 21.66 Å; Cα contacts (8 Å, |Δi|>4): 30; chains: 1; bounding box: 35×25×62 Å

Foldseek 3Di:
DVVVVPDPDDPCVPPDDDPPPPDDDDDDDPVNVVVQPVVDDPPDPSVVLVVLCVPVVADSVQSVVDDPVQQDPNDGHGDHPDDPPPDPDD

pLDDT: mean 74.55, std 15.86, range [34.44, 94.62]